Protein AF-A0A1A6H875-F1 (afdb_monomer)

Solvent-accessible surface area (backbone atoms only — not comparable to full-atom values): 3253 Å² total; per-residue (Å²): 132,86,59,58,57,75,28,47,53,45,71,97,75,51,78,72,52,73,67,38,38,51,51,14,36,53,52,48,51,44,29,75,75,40,96,50,25,81,71,40,72,83,52,66,41,63,76,71,84,91,84,137

Sequence (52 aa):
MFSSSAKIVKPNGEKPDELESGIAQALLELEMNSDLKAQLQELNITAAEEIE

InterPro domains:
  IPR000554 Small ribosomal subunit protein eS7 [PF01251] (7-52)
  IPR000554 Small ribosomal subunit protein eS7 [PTHR11278] (1-52)

Structure (mmCIF, N/CA/C/O backbone):
data_AF-A0A1A6H875-F1
#
_entry.id   AF-A0A1A6H875-F1
#
loop_
_atom_site.group_PDB
_atom_site.id
_atom_site.type_symbol
_atom_site.label_atom_id
_atom_site.label_alt_id
_atom_site.label_comp_id
_atom_site.label_asym_id
_atom_site.label_entity_id
_atom_site.label_seq_id
_atom_site.pdbx_PDB_ins_code
_atom_site.Cartn_x
_atom_site.Cartn_y
_atom_site.Cartn_z
_atom_site.occupancy
_atom_site.B_iso_or_equiv
_atom_site.auth_seq_id
_atom_site.auth_comp_id
_atom_site.auth_asym_id
_atom_site.auth_atom_id
_atom_site.pdbx_PDB_model_num
ATOM 1 N N . MET A 1 1 ? 6.138 17.624 -7.612 1.00 51.97 1 MET A N 1
ATOM 2 C CA . MET A 1 1 ? 6.148 16.991 -6.277 1.00 51.97 1 MET A CA 1
ATOM 3 C C . MET A 1 1 ? 5.227 15.791 -6.356 1.00 51.97 1 MET A C 1
ATOM 5 O O . MET A 1 1 ? 4.066 15.986 -6.690 1.00 51.97 1 MET A O 1
ATOM 9 N N . PHE A 1 2 ? 5.744 14.577 -6.163 1.00 52.53 2 PHE A N 1
ATOM 10 C CA . PHE A 1 2 ? 4.888 13.400 -6.009 1.00 52.53 2 PHE A CA 1
ATOM 11 C C . PHE A 1 2 ? 4.188 13.528 -4.656 1.00 52.53 2 PHE A C 1
ATOM 13 O O . PHE A 1 2 ? 4.849 13.763 -3.647 1.00 52.53 2 PHE A O 1
ATOM 20 N N . SER A 1 3 ? 2.857 13.503 -4.658 1.00 59.09 3 SER A N 1
ATOM 21 C CA . SER A 1 3 ? 2.077 13.524 -3.423 1.00 59.09 3 SER A CA 1
ATOM 22 C C . SER A 1 3 ? 2.301 12.203 -2.695 1.00 59.09 3 SER A C 1
ATOM 24 O O . SER A 1 3 ? 2.118 11.147 -3.298 1.00 59.09 3 SER A O 1
ATOM 26 N N . SER A 1 4 ? 2.654 12.248 -1.413 1.00 57.94 4 SER A N 1
ATOM 27 C CA . SER A 1 4 ? 2.722 11.065 -0.541 1.00 57.94 4 SER A CA 1
ATOM 28 C C . SER A 1 4 ? 1.384 10.313 -0.457 1.00 57.94 4 SER A C 1
ATOM 30 O O . SER A 1 4 ? 1.349 9.139 -0.112 1.00 57.94 4 SER A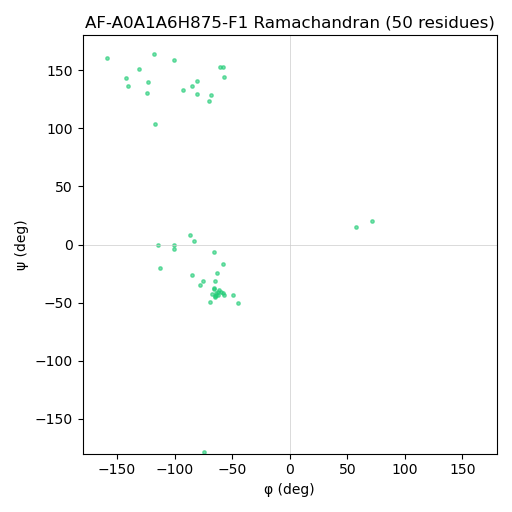 O 1
ATOM 32 N N . SER A 1 5 ? 0.275 10.948 -0.854 1.00 59.97 5 SER A N 1
ATOM 33 C CA . SER A 1 5 ? -1.054 10.330 -0.955 1.00 59.97 5 SER A CA 1
ATOM 34 C C . SER A 1 5 ? -1.322 9.625 -2.294 1.00 59.97 5 SER A C 1
ATOM 36 O O . SER A 1 5 ? -2.455 9.239 -2.549 1.00 59.97 5 SER A O 1
ATOM 38 N N . ALA A 1 6 ? -0.334 9.470 -3.185 1.00 79.94 6 ALA A N 1
ATOM 39 C CA . ALA A 1 6 ? -0.572 8.971 -4.546 1.00 79.94 6 ALA A CA 1
ATOM 40 C C . ALA A 1 6 ? -1.124 7.536 -4.616 1.00 79.94 6 ALA A C 1
ATOM 42 O O . ALA A 1 6 ? -1.751 7.197 -5.613 1.00 79.94 6 ALA A O 1
ATOM 43 N N . LYS A 1 7 ? -0.890 6.705 -3.589 1.00 94.00 7 LYS A N 1
ATOM 44 C CA . LYS A 1 7 ? -1.285 5.283 -3.580 1.00 94.00 7 LYS A CA 1
ATOM 45 C C . LYS A 1 7 ? -2.562 4.984 -2.805 1.00 94.00 7 LYS A C 1
ATOM 47 O O . LYS A 1 7 ? -2.968 3.824 -2.760 1.00 94.00 7 LYS A O 1
ATOM 52 N N . ILE A 1 8 ? -3.193 5.992 -2.202 1.00 94.44 8 ILE A N 1
ATOM 53 C CA . ILE A 1 8 ? -4.456 5.828 -1.483 1.00 94.44 8 ILE A CA 1
ATOM 54 C C . ILE A 1 8 ? -5.533 6.762 -2.030 1.00 94.44 8 ILE A C 1
ATOM 56 O O . ILE A 1 8 ? -5.336 7.968 -2.162 1.00 94.44 8 ILE A O 1
ATOM 60 N N . VAL A 1 9 ? -6.701 6.192 -2.321 1.00 93.81 9 VAL A N 1
ATOM 61 C CA . VAL A 1 9 ? -7.892 6.925 -2.752 1.00 93.81 9 VAL A CA 1
ATOM 62 C C . VAL A 1 9 ? -8.982 6.720 -1.713 1.00 93.81 9 VAL A C 1
ATOM 64 O O . VAL A 1 9 ? -9.621 5.671 -1.661 1.00 93.81 9 VAL A O 1
ATOM 67 N N . LYS A 1 10 ? -9.215 7.740 -0.888 1.00 92.31 10 LYS A N 1
ATOM 68 C CA . LYS A 1 10 ? -10.316 7.722 0.073 1.00 92.31 10 LYS A CA 1
ATOM 69 C C . LYS A 1 10 ? -11.637 8.084 -0.614 1.00 92.31 10 LYS A C 1
ATOM 71 O O . LYS A 1 10 ? -11.667 8.995 -1.452 1.00 92.31 10 LYS A O 1
ATOM 76 N N . PRO A 1 11 ? -12.745 7.416 -0.260 1.00 89.50 11 PRO A N 1
ATOM 77 C CA . PRO A 1 11 ? -14.062 7.823 -0.728 1.00 89.50 11 PRO A CA 1
ATOM 78 C C . PRO A 1 11 ? -14.387 9.248 -0.256 1.00 89.50 11 PRO A C 1
ATOM 80 O O . PRO A 1 11 ? -13.887 9.716 0.764 1.00 89.50 11 PRO A O 1
ATOM 83 N N . ASN A 1 12 ? -15.224 9.954 -1.020 1.00 89.25 12 ASN A N 1
ATOM 84 C CA . ASN A 1 12 ? -15.740 11.290 -0.683 1.00 89.25 12 ASN A CA 1
ATOM 85 C C . ASN A 1 12 ? -14.678 12.382 -0.432 1.00 89.25 12 ASN A C 1
ATOM 87 O O . ASN A 1 12 ? -15.007 13.442 0.096 1.00 89.25 12 ASN A O 1
ATOM 91 N N . GLY A 1 13 ? -13.419 12.158 -0.829 1.00 82.38 13 GLY A N 1
ATOM 92 C CA . GLY A 1 13 ? -12.332 13.115 -0.612 1.00 82.38 13 GLY A CA 1
ATOM 93 C C . GLY A 1 13 ? -11.892 13.230 0.849 1.00 82.38 13 GLY A C 1
ATOM 94 O O . GLY A 1 13 ? -11.296 14.241 1.226 1.00 82.38 13 GLY A O 1
ATOM 95 N N . GLU A 1 14 ? -12.194 12.223 1.672 1.00 92.94 14 GLU A N 1
ATOM 96 C CA . GLU A 1 14 ? -11.659 12.129 3.028 1.00 92.94 14 GLU A CA 1
ATOM 97 C C . GLU A 1 14 ? -10.125 12.125 3.009 1.00 92.94 14 GLU A C 1
ATOM 99 O O . GLU A 1 14 ? -9.483 11.722 2.036 1.00 92.94 14 GLU A O 1
ATOM 104 N N . LYS A 1 15 ? -9.518 12.603 4.094 1.00 91.69 15 LYS A N 1
ATOM 105 C CA . LYS A 1 15 ? -8.063 12.564 4.230 1.00 91.69 15 LYS A CA 1
ATOM 106 C C . LYS A 1 15 ? -7.646 11.204 4.789 1.00 91.69 15 LYS A C 1
ATOM 108 O O . LYS A 1 15 ? -8.292 10.753 5.733 1.00 91.69 15 LYS A O 1
ATOM 113 N N . PRO A 1 16 ? -6.586 10.586 4.246 1.00 93.88 16 PRO A N 1
ATOM 114 C CA . PRO A 1 16 ? -5.970 9.426 4.871 1.00 93.88 16 PRO A CA 1
ATOM 115 C C . PRO A 1 16 ? -5.523 9.747 6.296 1.00 93.88 16 PRO A C 1
ATOM 117 O O . PRO A 1 16 ? -5.059 10.864 6.556 1.00 93.88 16 PRO A O 1
ATOM 120 N N . ASP A 1 17 ? -5.631 8.778 7.196 1.00 94.75 17 ASP A N 1
ATOM 121 C CA . ASP A 1 17 ? -4.990 8.873 8.509 1.00 94.75 17 ASP A CA 1
ATOM 122 C C . ASP A 1 17 ? -3.463 8.648 8.421 1.00 94.75 17 ASP A C 1
ATOM 124 O O . ASP A 1 17 ? -2.889 8.519 7.332 1.00 94.75 17 ASP A O 1
ATOM 128 N N . GLU A 1 18 ? -2.767 8.682 9.563 1.00 94.75 18 GLU A N 1
ATOM 129 C CA . GLU A 1 18 ? -1.307 8.523 9.611 1.00 94.75 18 GLU A CA 1
ATOM 130 C C . GLU A 1 18 ? -0.847 7.127 9.171 1.00 94.75 18 GLU A C 1
ATOM 132 O O . GLU A 1 18 ? 0.153 7.013 8.458 1.00 94.75 18 GLU A O 1
ATOM 137 N N . LEU A 1 19 ? -1.586 6.080 9.546 1.00 95.44 19 LEU A N 1
ATOM 138 C CA . LEU A 1 19 ? -1.270 4.698 9.195 1.00 95.44 19 LEU A CA 1
ATOM 139 C C . LEU A 1 19 ? -1.470 4.475 7.694 1.00 95.44 19 LEU A C 1
ATOM 141 O O . LEU A 1 19 ? -0.568 4.011 6.993 1.00 95.44 19 LEU A O 1
ATOM 145 N N . GLU A 1 20 ? -2.620 4.894 7.182 1.00 95.94 20 GLU A N 1
ATOM 146 C CA . GLU A 1 20 ? -2.963 4.883 5.768 1.00 95.94 20 GLU A CA 1
ATOM 147 C C . GLU A 1 20 ? -1.953 5.674 4.927 1.00 95.94 20 GLU A C 1
ATOM 149 O O . GLU A 1 20 ? -1.509 5.205 3.876 1.00 95.94 20 GLU A O 1
ATOM 154 N N . SER A 1 21 ? -1.546 6.856 5.399 1.00 94.69 21 SER A N 1
ATOM 155 C CA . SER A 1 21 ? -0.522 7.675 4.741 1.00 94.69 21 SER A CA 1
ATOM 156 C C . SER A 1 21 ? 0.842 6.985 4.728 1.00 94.69 21 SER A C 1
ATOM 158 O O . SER A 1 21 ? 1.530 7.015 3.706 1.00 94.69 21 SER A O 1
ATOM 160 N N . GLY A 1 22 ? 1.234 6.345 5.833 1.00 96.06 22 GLY A N 1
ATOM 161 C CA . GLY A 1 22 ? 2.484 5.592 5.926 1.00 96.06 22 GLY A CA 1
ATOM 162 C C . GLY A 1 22 ? 2.526 4.418 4.946 1.00 96.06 22 GLY A C 1
ATOM 163 O O . GLY A 1 22 ? 3.512 4.238 4.229 1.00 96.06 22 GLY A O 1
ATOM 164 N N . ILE A 1 23 ? 1.428 3.668 4.840 1.00 96.19 23 ILE A N 1
ATOM 165 C CA . ILE A 1 23 ? 1.309 2.548 3.897 1.00 96.19 23 ILE A CA 1
ATOM 166 C C . ILE A 1 23 ? 1.298 3.049 2.449 1.00 96.19 23 ILE A C 1
ATOM 168 O O . ILE A 1 23 ? 1.986 2.482 1.597 1.00 96.19 23 ILE A O 1
ATOM 172 N N . ALA A 1 24 ? 0.579 4.136 2.157 1.00 95.75 24 ALA A N 1
ATOM 173 C CA . ALA A 1 24 ? 0.569 4.737 0.826 1.00 95.75 24 ALA A CA 1
ATOM 174 C C . ALA A 1 24 ? 1.974 5.186 0.386 1.00 95.75 24 ALA A C 1
ATOM 176 O O . ALA A 1 24 ? 2.371 4.950 -0.758 1.00 95.75 24 ALA A O 1
ATOM 177 N N . GLN A 1 25 ? 2.745 5.774 1.302 1.00 95.19 25 GLN A N 1
ATOM 178 C CA . GLN A 1 25 ? 4.127 6.175 1.052 1.00 95.19 25 GLN A CA 1
ATOM 179 C C . GLN A 1 25 ? 5.034 4.962 0.792 1.00 95.19 25 GLN A C 1
ATOM 181 O O . GLN A 1 25 ? 5.792 4.964 -0.178 1.00 95.19 25 GLN A O 1
ATOM 186 N N . ALA A 1 26 ? 4.919 3.898 1.591 1.00 95.50 26 ALA A N 1
ATOM 187 C CA . ALA A 1 26 ? 5.703 2.678 1.396 1.00 95.50 26 ALA A CA 1
ATOM 188 C C . ALA A 1 26 ? 5.413 2.005 0.040 1.00 95.50 26 ALA A C 1
ATOM 190 O O . ALA A 1 26 ? 6.330 1.547 -0.643 1.00 95.50 26 ALA A O 1
ATOM 191 N N . LEU A 1 27 ? 4.147 1.990 -0.396 1.00 95.56 27 LEU A N 1
ATOM 192 C CA . LEU A 1 27 ? 3.766 1.476 -1.716 1.00 95.56 27 LEU A CA 1
ATOM 193 C C . LEU A 1 27 ? 4.339 2.322 -2.859 1.00 95.56 27 LEU A C 1
ATOM 195 O O . LEU A 1 27 ? 4.747 1.767 -3.879 1.00 95.56 27 LEU A O 1
ATOM 199 N N . LEU A 1 28 ? 4.397 3.647 -2.696 1.00 94.81 28 LEU A N 1
ATOM 200 C CA . LEU A 1 28 ? 4.999 4.543 -3.685 1.00 94.81 28 LEU A CA 1
ATOM 201 C C . LEU A 1 28 ? 6.502 4.281 -3.814 1.00 94.81 28 LEU A C 1
ATOM 203 O O . LEU A 1 28 ? 7.035 4.194 -4.919 1.00 94.81 28 LEU A O 1
ATOM 207 N N . GLU A 1 29 ? 7.189 4.122 -2.686 1.00 94.88 29 GLU A N 1
ATOM 208 C CA . GLU A 1 29 ? 8.612 3.788 -2.666 1.00 94.88 29 GLU A CA 1
ATOM 209 C C . GLU A 1 29 ? 8.880 2.429 -3.312 1.00 94.88 29 GLU A C 1
ATOM 211 O O . GLU A 1 29 ? 9.832 2.299 -4.085 1.00 94.88 29 GLU A O 1
ATOM 216 N N . LEU A 1 30 ? 8.026 1.435 -3.060 1.00 94.88 30 LEU A N 1
ATOM 217 C CA . LEU A 1 30 ? 8.135 0.130 -3.700 1.00 94.88 30 LEU A CA 1
ATOM 218 C C . LEU A 1 30 ? 7.917 0.230 -5.215 1.00 94.88 30 LEU A C 1
ATOM 220 O O . LEU A 1 30 ? 8.690 -0.345 -5.979 1.00 94.88 30 LEU A O 1
ATOM 224 N N . GLU A 1 31 ? 6.921 0.991 -5.670 1.00 94.00 31 GLU A N 1
ATOM 225 C CA . GLU A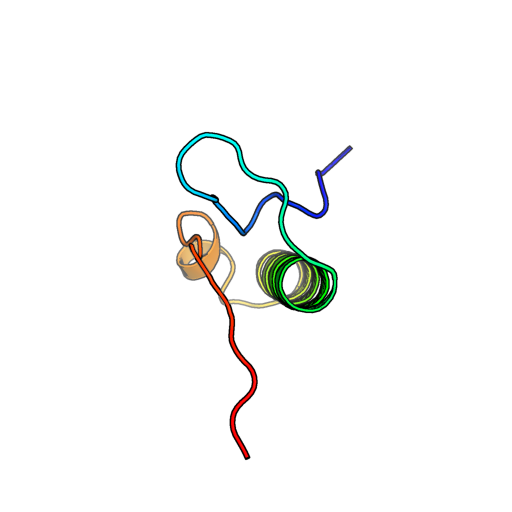 1 31 ? 6.684 1.242 -7.098 1.00 94.00 31 GLU A CA 1
ATOM 226 C C . GLU A 1 31 ? 7.904 1.877 -7.778 1.00 94.00 31 GLU A C 1
ATOM 228 O O . GLU A 1 31 ? 8.264 1.503 -8.893 1.00 94.00 31 GLU A O 1
ATOM 233 N N . MET A 1 32 ? 8.558 2.833 -7.118 1.00 92.81 32 MET A N 1
ATOM 234 C CA . MET A 1 32 ? 9.692 3.552 -7.697 1.00 92.81 32 MET A CA 1
ATOM 235 C C . MET A 1 32 ? 10.985 2.734 -7.724 1.00 92.81 32 MET A C 1
ATOM 237 O O . MET A 1 32 ? 11.799 2.939 -8.626 1.00 92.81 32 MET A O 1
ATOM 241 N N . ASN A 1 33 ? 11.179 1.842 -6.749 1.00 94.12 33 ASN A N 1
ATOM 242 C CA . ASN A 1 33 ? 12.472 1.202 -6.494 1.00 94.12 33 ASN A CA 1
ATOM 243 C C . ASN A 1 33 ? 12.494 -0.316 -6.737 1.00 94.12 33 ASN A C 1
ATOM 245 O O . ASN A 1 33 ? 13.541 -0.933 -6.550 1.00 94.12 33 ASN A O 1
ATOM 249 N N . SER A 1 34 ? 11.377 -0.928 -7.141 1.00 93.62 34 S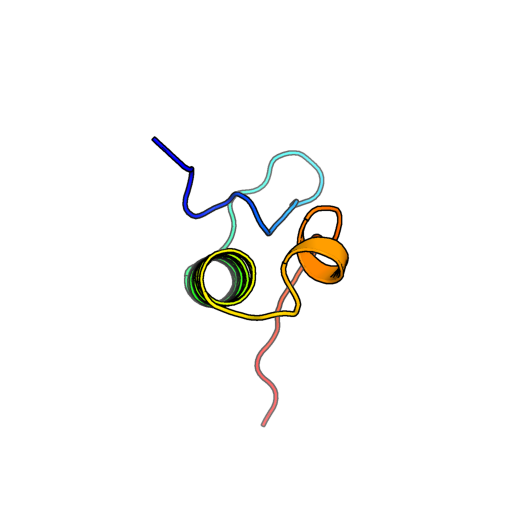ER A N 1
ATOM 250 C CA . SER A 1 34 ? 11.301 -2.369 -7.417 1.00 93.62 34 SER A CA 1
ATOM 251 C C . SER A 1 34 ? 10.939 -2.685 -8.866 1.00 93.62 34 SER A C 1
ATOM 253 O O . SER A 1 34 ? 10.363 -1.870 -9.590 1.00 93.62 34 SER A O 1
ATOM 255 N N . ASP A 1 35 ? 11.185 -3.934 -9.259 1.00 96.19 35 ASP A N 1
ATOM 256 C CA . ASP A 1 35 ? 10.742 -4.486 -10.545 1.00 96.19 35 ASP A CA 1
ATOM 257 C C . ASP A 1 35 ? 9.205 -4.589 -10.651 1.00 96.19 35 ASP A C 1
ATOM 259 O O . ASP A 1 35 ? 8.664 -4.877 -11.719 1.00 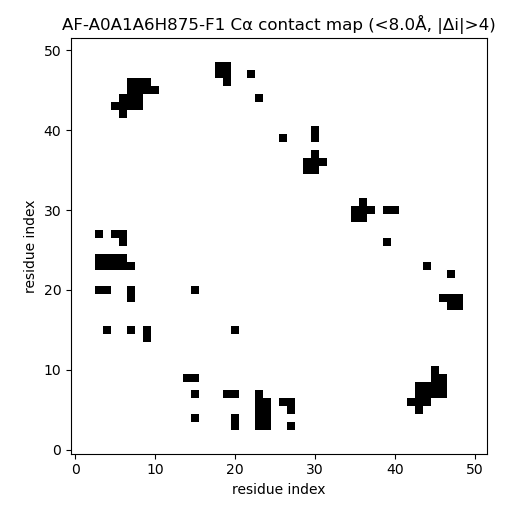96.19 35 ASP A O 1
ATOM 263 N N . LEU A 1 36 ? 8.479 -4.313 -9.559 1.00 94.94 36 LEU A N 1
ATOM 264 C CA . LEU A 1 36 ? 7.016 -4.317 -9.499 1.00 94.94 36 LEU A CA 1
ATOM 265 C C . LEU A 1 36 ? 6.394 -3.006 -9.996 1.00 94.94 36 LEU A C 1
ATOM 267 O O . LEU A 1 36 ? 5.170 -2.880 -9.979 1.00 94.94 36 LEU A O 1
ATOM 271 N N . LYS A 1 37 ? 7.192 -2.039 -10.471 1.00 92.81 37 LYS A N 1
ATOM 272 C CA . LYS A 1 37 ? 6.712 -0.732 -10.950 1.00 92.81 37 LYS A CA 1
ATOM 273 C C . LYS A 1 37 ? 5.478 -0.824 -11.849 1.00 92.81 3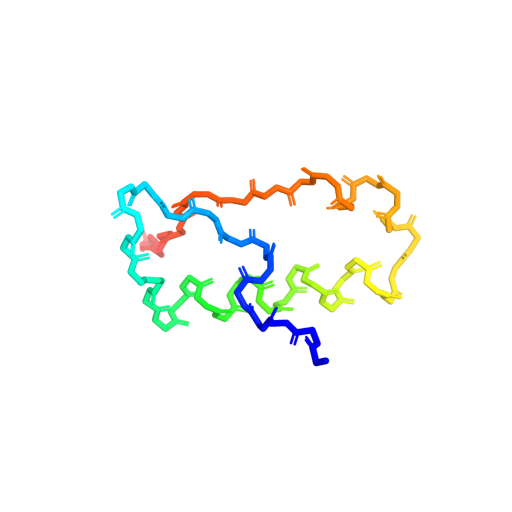7 LYS A C 1
ATOM 275 O O . LYS A 1 37 ? 4.487 -0.150 -11.598 1.00 92.81 37 LYS A O 1
ATOM 280 N N . ALA A 1 38 ? 5.518 -1.678 -12.874 1.00 94.12 38 ALA A N 1
ATOM 281 C CA . ALA A 1 38 ? 4.415 -1.816 -13.829 1.0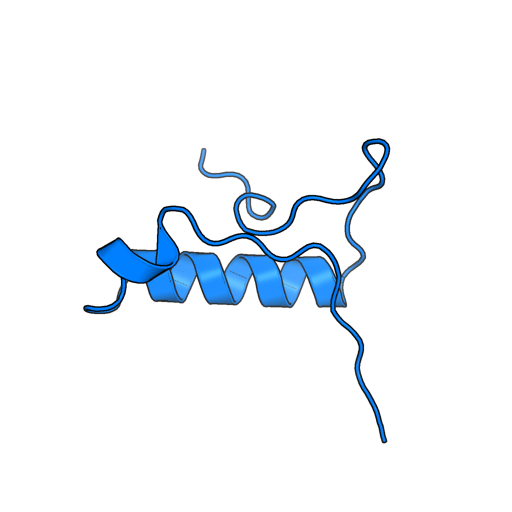0 94.12 38 ALA A CA 1
ATOM 282 C C . ALA A 1 38 ? 3.127 -2.361 -13.186 1.00 94.12 38 ALA A C 1
ATOM 284 O O . ALA A 1 38 ? 2.033 -2.007 -13.606 1.00 94.12 38 ALA A O 1
ATOM 285 N N . GLN A 1 39 ? 3.255 -3.210 -12.164 1.00 95.06 39 GLN A N 1
ATOM 286 C CA . GLN A 1 39 ? 2.116 -3.774 -11.436 1.00 95.06 39 GLN A CA 1
ATOM 287 C C . GLN A 1 39 ? 1.531 -2.766 -10.447 1.00 95.06 39 GLN A C 1
ATOM 289 O O . GLN A 1 39 ? 0.322 -2.733 -10.231 1.00 95.06 39 GLN A O 1
ATOM 294 N N . LEU A 1 40 ? 2.392 -1.943 -9.847 1.00 94.44 40 LEU A N 1
ATOM 295 C CA . LEU A 1 40 ? 1.991 -0.983 -8.833 1.00 94.44 40 LEU A CA 1
ATOM 296 C C . LEU A 1 40 ? 1.479 0.327 -9.432 1.00 94.44 40 LEU A C 1
ATOM 298 O O . LEU A 1 40 ? 0.638 0.946 -8.795 1.00 94.44 40 LEU A O 1
ATOM 302 N N . GLN A 1 41 ? 1.888 0.715 -10.645 1.00 92.06 41 GLN A N 1
ATOM 303 C CA . GLN A 1 41 ? 1.551 2.005 -11.268 1.00 92.06 41 GLN A CA 1
ATOM 304 C C . GLN A 1 41 ? 0.053 2.353 -11.224 1.00 92.06 41 GLN A C 1
ATOM 306 O O . GLN A 1 41 ? -0.308 3.484 -10.903 1.00 92.06 41 GLN A O 1
ATOM 311 N N . GLU A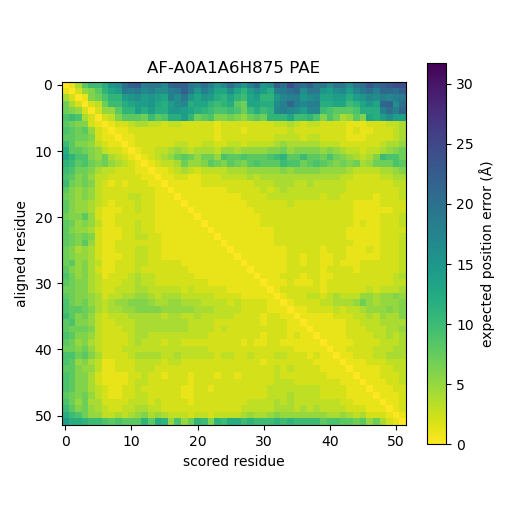 1 42 ? -0.825 1.393 -11.517 1.00 92.38 42 GLU A N 1
ATOM 312 C CA . GLU A 1 42 ? -2.283 1.606 -11.536 1.00 92.38 42 GLU A CA 1
ATOM 313 C C . GLU A 1 42 ? -2.991 1.104 -10.267 1.00 92.38 42 GLU A C 1
ATOM 315 O O . GLU A 1 42 ? -4.197 1.294 -10.102 1.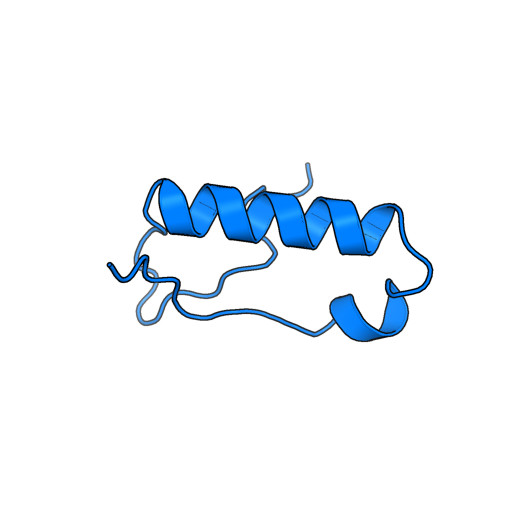00 92.38 42 GLU A O 1
ATOM 320 N N . LEU A 1 43 ? -2.251 0.481 -9.348 1.00 94.50 43 LEU A N 1
ATOM 321 C CA . LEU A 1 43 ? -2.795 -0.040 -8.101 1.00 94.50 43 LEU A CA 1
ATOM 322 C C . LEU A 1 43 ? -2.955 1.086 -7.079 1.00 94.50 43 LEU A C 1
ATOM 324 O O . LEU A 1 43 ? -2.003 1.803 -6.786 1.00 94.50 43 LEU A O 1
ATOM 328 N N . ASN A 1 44 ? -4.139 1.184 -6.477 1.00 94.19 44 ASN A N 1
ATOM 329 C CA . ASN A 1 44 ? -4.412 2.054 -5.336 1.00 94.19 44 ASN A CA 1
ATOM 330 C C . ASN A 1 44 ? -5.132 1.265 -4.244 1.00 94.19 44 ASN A C 1
ATOM 332 O O . ASN A 1 44 ? -5.885 0.336 -4.539 1.00 94.19 44 ASN A O 1
ATOM 336 N N . ILE A 1 45 ? -4.933 1.669 -2.994 1.00 95.44 45 ILE A N 1
ATOM 337 C CA . ILE A 1 45 ? -5.708 1.183 -1.849 1.00 95.44 45 ILE A CA 1
ATOM 338 C C . ILE A 1 45 ? -6.783 2.205 -1.467 1.00 95.44 45 ILE A C 1
ATOM 340 O O . ILE A 1 45 ? -6.683 3.382 -1.810 1.00 95.44 45 ILE A O 1
ATOM 344 N N . THR A 1 46 ? -7.821 1.766 -0.760 1.00 95.38 46 THR A N 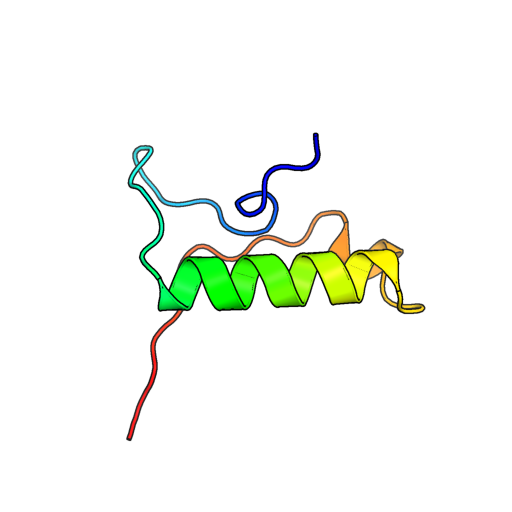1
ATOM 345 C CA . THR A 1 46 ? -8.900 2.647 -0.270 1.00 95.38 46 THR A CA 1
ATOM 346 C C . THR A 1 46 ? -8.926 2.788 1.246 1.00 95.38 46 THR A C 1
ATOM 348 O O . THR A 1 46 ? -9.534 3.725 1.756 1.00 95.38 46 THR A O 1
ATOM 351 N N . ALA A 1 47 ? -8.303 1.848 1.954 1.00 94.88 47 ALA A N 1
ATOM 352 C CA . ALA A 1 47 ? -8.195 1.824 3.403 1.00 94.88 47 ALA A CA 1
ATOM 353 C C . ALA A 1 47 ? -7.013 0.945 3.822 1.00 94.88 47 ALA A C 1
ATOM 355 O O . ALA A 1 47 ? -6.572 0.085 3.051 1.00 94.88 47 ALA A O 1
ATOM 356 N N . ALA A 1 48 ? -6.548 1.142 5.048 1.00 95.38 48 ALA A N 1
ATOM 357 C CA . ALA A 1 48 ? -5.665 0.222 5.742 1.00 95.38 48 ALA A CA 1
ATOM 358 C C . ALA A 1 48 ? -6.051 0.169 7.224 1.00 95.38 48 ALA A C 1
ATOM 360 O O . ALA A 1 48 ? -6.458 1.175 7.793 1.00 95.38 48 ALA A O 1
ATOM 361 N N . GLU A 1 49 ? -5.944 -1.010 7.826 1.00 95.88 49 GLU A N 1
ATOM 362 C CA . GLU A 1 49 ? -6.331 -1.258 9.214 1.00 95.88 49 GLU A CA 1
ATOM 363 C C . GLU A 1 49 ? -5.298 -2.192 9.854 1.00 95.88 49 GLU A C 1
ATOM 365 O O . GLU A 1 49 ? -4.856 -3.160 9.229 1.00 95.88 49 GLU A O 1
ATOM 370 N N . GLU A 1 50 ? -4.892 -1.880 11.082 1.00 95.44 50 GLU A N 1
ATOM 371 C CA . GLU A 1 50 ? -4.050 -2.739 11.916 1.00 95.44 50 GLU A CA 1
ATOM 372 C C . GLU A 1 50 ? -4.946 -3.617 12.800 1.00 95.44 50 GLU A C 1
ATOM 374 O O . GLU A 1 50 ? -5.891 -3.120 13.409 1.00 95.44 50 GLU A O 1
ATOM 379 N N . ILE A 1 51 ? -4.661 -4.920 12.856 1.00 94.81 51 ILE A N 1
ATOM 380 C CA . ILE A 1 51 ? -5.431 -5.918 13.615 1.00 94.81 51 ILE A CA 1
ATOM 381 C C . ILE A 1 51 ? -4.488 -6.624 14.602 1.00 94.81 51 ILE A C 1
ATOM 383 O O . ILE A 1 51 ? -3.357 -6.939 14.227 1.00 94.81 51 ILE A O 1
ATOM 387 N N . GLU A 1 52 ? -4.962 -6.893 15.826 1.00 88.69 52 GLU A N 1
ATOM 388 C CA . GLU A 1 52 ? -4.244 -7.641 16.883 1.00 88.69 52 GLU A CA 1
ATOM 389 C C . GLU A 1 52 ? -4.395 -9.170 16.782 1.00 88.69 52 GLU A C 1
ATOM 391 O O . GLU A 1 52 ? -5.510 -9.655 16.469 1.00 88.69 52 GLU A O 1
#

Mean predicted aligned error: 4.1 Å

Secondary structure (DSSP, 8-state):
---TTTTB--GGGPPP-HHHHHHHHHHHHHHHHSTTHHHHTT--BS------

Radius of gyration: 11.2 Å; Cα contacts (8 Å, |Δi|>4): 53; chains: 1; bounding box: 28×25×31 Å

Nearest PDB structures (foldseek):
  8btk-assembly1_Ag  TM=9.561E-01  e=1.426E-05  Oryctolagus cuniculus
  8q87-assembly1_Ag  TM=9.381E-01  e=6.701E-05  Gallus gallus
  7oyc-assembly1_H2  TM=9.468E-01  e=6.246E-05  Xenopus laevis
  7qiz-assembly1_x  TM=9.227E-01  e=1.735E-02  Solanum lycopersicum
  8b2l-assembly1_O1  TM=9.445E-01  e=4.035E-02  Nicotiana tabacum

pLDDT: mean 90.02, std 11.45, range [51.97, 96.19]

Organism: Neotoma lepida (NCBI:txid56216)

Foldseek 3Di:
DPDLCPQEDEPPPDDADPVRSVVSNVLVVCLVPHPCVVVSVPHHHHDDDDDD